Protein AF-A0A3A6N5J5-F1 (afdb_monomer_lite)

Radius of gyration: 12.64 Å; chains: 1; bounding box: 30×19×35 Å

Secondary structure (DSSP, 8-state):
--HHHHHHHHHHHHHHHHHHHHHHHGGGS-HHHHHHHHHHHHHHHHHHHHH---HHHHHHHHHHHHHHHHHTT-

Structure (mmCIF, N/CA/C/O backbone):
data_AF-A0A3A6N5J5-F1
#
_entry.id   AF-A0A3A6N5J5-F1
#
loop_
_atom_site.group_PDB
_atom_site.id
_atom_site.type_symbol
_atom_site.label_atom_id
_atom_site.label_alt_id
_atom_site.label_comp_id
_atom_site.label_asym_id
_atom_site.label_entity_id
_atom_site.label_seq_id
_atom_site.pdbx_PDB_ins_co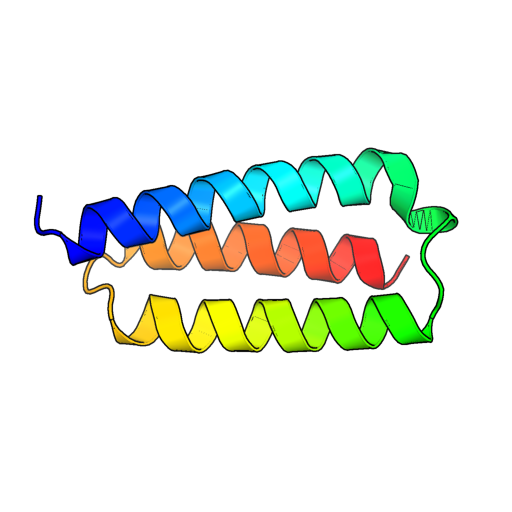de
_atom_site.Cartn_x
_atom_site.Cartn_y
_atom_site.Cartn_z
_atom_site.occupancy
_atom_site.B_iso_or_equiv
_atom_site.auth_seq_id
_atom_site.auth_comp_id
_atom_site.auth_asym_id
_atom_site.auth_atom_id
_atom_site.pdbx_PDB_model_num
ATOM 1 N N . MET A 1 1 ? 14.174 7.133 -19.730 1.00 58.75 1 MET A N 1
ATOM 2 C CA . MET A 1 1 ? 13.274 6.410 -18.822 1.00 58.75 1 MET A CA 1
ATOM 3 C C . MET A 1 1 ? 12.561 5.348 -19.620 1.00 58.75 1 MET A C 1
ATOM 5 O O . MET A 1 1 ? 12.081 5.654 -20.708 1.00 58.75 1 MET A O 1
ATOM 9 N N . SER A 1 2 ? 12.581 4.111 -19.139 1.00 71.12 2 SER A N 1
ATOM 10 C CA . SER A 1 2 ? 11.747 3.043 -19.697 1.00 71.12 2 SER A CA 1
ATOM 11 C C . SER A 1 2 ? 10.284 3.257 -19.281 1.00 71.12 2 SER A C 1
ATOM 13 O O . SER A 1 2 ? 10.027 3.899 -18.265 1.00 71.12 2 SER A O 1
ATOM 15 N N . ASN A 1 3 ? 9.321 2.711 -20.032 1.00 77.81 3 ASN A N 1
ATOM 16 C CA . ASN A 1 3 ? 7.899 2.784 -19.652 1.00 77.81 3 ASN A CA 1
ATOM 17 C C . ASN A 1 3 ? 7.648 2.198 -18.249 1.00 77.81 3 ASN A C 1
ATOM 19 O O . ASN A 1 3 ? 6.792 2.687 -17.526 1.00 77.81 3 ASN A O 1
ATOM 23 N N . ILE A 1 4 ? 8.452 1.210 -17.840 1.00 76.56 4 ILE A N 1
ATOM 24 C CA . ILE A 1 4 ? 8.384 0.585 -16.514 1.00 76.56 4 ILE A CA 1
ATOM 25 C C . ILE A 1 4 ? 8.746 1.586 -15.410 1.00 76.56 4 ILE A C 1
ATOM 27 O O . ILE A 1 4 ? 8.105 1.595 -14.368 1.00 76.56 4 ILE A O 1
ATOM 31 N N . GLU A 1 5 ? 9.739 2.450 -15.632 1.00 75.31 5 GLU A N 1
ATOM 32 C CA . GLU A 1 5 ? 10.123 3.474 -14.651 1.00 75.31 5 GLU A CA 1
ATOM 33 C C . GLU A 1 5 ? 9.037 4.547 -14.501 1.00 75.31 5 GLU A C 1
ATOM 35 O O . GLU A 1 5 ? 8.752 4.960 -13.383 1.00 75.31 5 GLU A O 1
ATOM 40 N N . GLN A 1 6 ? 8.385 4.949 -15.598 1.00 80.56 6 GLN A N 1
ATOM 41 C CA . GLN A 1 6 ? 7.253 5.884 -15.543 1.00 80.56 6 GLN A CA 1
ATOM 42 C C . GLN A 1 6 ? 6.041 5.279 -14.826 1.00 80.56 6 GLN A C 1
ATOM 44 O O . GLN A 1 6 ? 5.442 5.933 -13.975 1.00 80.56 6 GLN A O 1
ATOM 49 N N . ASP A 1 7 ? 5.704 4.021 -15.116 1.00 81.44 7 ASP A N 1
ATOM 50 C CA . ASP A 1 7 ? 4.629 3.317 -14.411 1.00 81.44 7 ASP A CA 1
ATOM 51 C C . ASP A 1 7 ? 4.960 3.151 -12.916 1.00 81.44 7 ASP A C 1
ATOM 53 O O . ASP A 1 7 ? 4.081 3.267 -12.061 1.00 81.44 7 ASP A O 1
ATOM 57 N N . PHE A 1 8 ? 6.237 2.945 -12.581 1.00 83.56 8 PHE A N 1
ATOM 58 C CA . PHE A 1 8 ? 6.700 2.853 -11.199 1.00 83.56 8 PHE A CA 1
ATOM 59 C C . PHE A 1 8 ? 6.597 4.191 -10.454 1.00 83.56 8 PHE A C 1
ATOM 61 O O . PHE A 1 8 ? 6.166 4.221 -9.301 1.00 83.56 8 PHE A O 1
ATOM 68 N N . GLU A 1 9 ? 6.934 5.307 -11.102 1.00 83.62 9 GLU A N 1
ATOM 69 C CA . GLU A 1 9 ? 6.739 6.651 -10.541 1.00 83.62 9 GLU A CA 1
ATOM 70 C C . GLU A 1 9 ? 5.255 6.926 -10.238 1.00 83.62 9 GLU A C 1
ATOM 72 O O . GLU A 1 9 ? 4.932 7.454 -9.176 1.00 83.62 9 GLU A O 1
ATOM 77 N N . VAL A 1 10 ? 4.331 6.464 -11.089 1.00 85.50 10 VAL A N 1
ATOM 78 C CA . VAL A 1 10 ? 2.885 6.553 -10.813 1.00 85.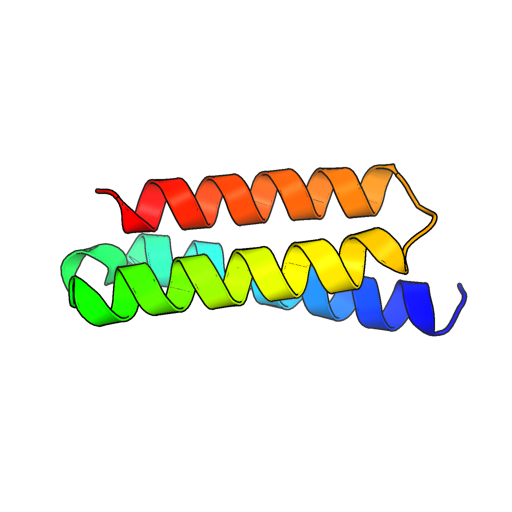50 10 VAL A CA 1
ATOM 79 C C . VAL A 1 10 ? 2.491 5.740 -9.573 1.00 85.50 10 VAL A C 1
ATOM 81 O O . VAL A 1 10 ? 1.646 6.176 -8.787 1.00 85.50 10 VAL A O 1
ATOM 84 N N . VAL A 1 11 ? 3.084 4.559 -9.367 1.00 83.88 11 VAL A N 1
ATOM 85 C CA . VAL A 1 11 ? 2.854 3.747 -8.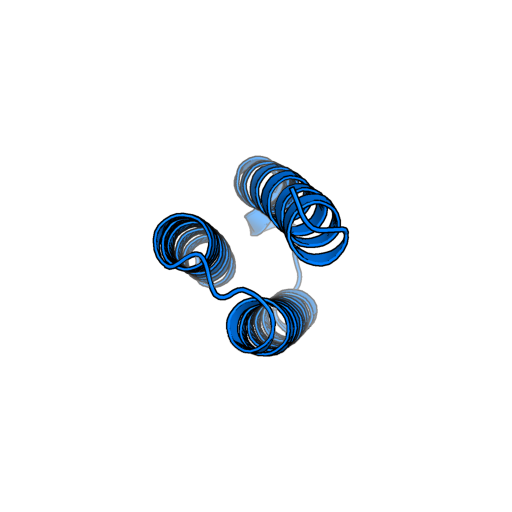158 1.00 83.88 11 VAL A CA 1
ATOM 86 C C . VAL A 1 11 ? 3.398 4.449 -6.910 1.00 83.88 11 VAL A C 1
ATOM 88 O O . VAL A 1 11 ? 2.734 4.438 -5.869 1.00 83.88 11 VAL A O 1
ATOM 91 N N . LEU A 1 12 ? 4.560 5.099 -7.009 1.00 85.12 12 LEU A N 1
ATOM 92 C CA . LEU A 1 12 ? 5.128 5.908 -5.928 1.00 85.12 12 LEU A CA 1
ATOM 93 C C . LEU A 1 12 ? 4.206 7.068 -5.545 1.00 85.12 12 LEU A C 1
ATOM 95 O O . LEU A 1 12 ? 3.895 7.228 -4.365 1.00 85.12 12 LEU A O 1
ATOM 99 N N . ASP A 1 13 ? 3.723 7.839 -6.518 1.00 88.31 13 ASP A N 1
ATOM 100 C CA . ASP A 1 13 ? 2.847 8.985 -6.254 1.00 88.31 13 ASP A CA 1
ATOM 101 C C . ASP A 1 13 ? 1.527 8.561 -5.602 1.00 88.31 13 ASP A C 1
ATOM 103 O O . ASP A 1 13 ? 1.103 9.154 -4.607 1.00 88.31 13 ASP A O 1
ATOM 107 N N . LYS A 1 14 ? 0.921 7.468 -6.077 1.00 86.06 14 LYS A N 1
ATOM 108 C CA . LYS A 1 14 ? -0.277 6.894 -5.445 1.00 86.06 14 LYS A CA 1
ATOM 109 C C . LYS A 1 14 ? -0.018 6.409 -4.021 1.00 86.06 14 LYS A C 1
ATOM 111 O O . LYS A 1 14 ? -0.883 6.543 -3.160 1.00 86.06 14 LYS A O 1
ATOM 116 N N . SER A 1 15 ? 1.163 5.852 -3.761 1.00 85.69 15 SER A N 1
ATOM 117 C CA . SER A 1 15 ? 1.540 5.398 -2.418 1.00 85.69 15 SER A CA 1
ATOM 118 C C . SER A 1 15 ? 1.707 6.584 -1.462 1.00 85.69 15 SER A C 1
ATOM 120 O O . SER A 1 15 ? 1.232 6.522 -0.332 1.00 85.69 15 SER A O 1
ATOM 122 N N . LYS A 1 16 ? 2.288 7.700 -1.925 1.00 87.62 16 LYS A N 1
ATOM 123 C CA . LYS A 1 16 ? 2.381 8.959 -1.159 1.00 87.62 16 LYS A CA 1
ATOM 124 C C . LYS A 1 16 ? 1.004 9.531 -0.828 1.00 87.62 16 LYS A C 1
ATOM 126 O O . LYS A 1 16 ? 0.766 9.956 0.301 1.00 87.62 16 LYS A O 1
ATOM 131 N N . GLU A 1 17 ? 0.091 9.528 -1.796 1.00 87.94 17 GLU A N 1
ATOM 132 C CA . GLU A 1 17 ? -1.291 9.961 -1.574 1.00 87.94 17 GLU A CA 1
ATOM 133 C C . GLU A 1 17 ? -1.992 9.073 -0.538 1.00 87.94 17 GLU A C 1
ATOM 135 O O . GLU A 1 17 ? -2.653 9.580 0.367 1.00 87.94 17 GLU A O 1
ATOM 140 N N . LEU A 1 18 ? -1.779 7.757 -0.606 1.00 84.56 18 LEU A N 1
ATOM 141 C CA . LEU A 1 18 ? -2.340 6.823 0.361 1.00 84.56 18 LEU A CA 1
ATOM 142 C C . LEU A 1 18 ? -1.806 7.056 1.779 1.00 84.56 18 LEU A C 1
ATOM 144 O O . LEU A 1 18 ? -2.605 7.052 2.711 1.00 84.56 18 LEU A O 1
ATOM 148 N N . VAL A 1 19 ? -0.500 7.295 1.960 1.00 85.69 19 VAL A N 1
ATOM 149 C CA . VAL A 1 19 ? 0.067 7.680 3.271 1.00 85.69 19 VAL A CA 1
ATOM 150 C C . VAL A 1 19 ? -0.681 8.885 3.833 1.00 85.69 19 VAL A C 1
ATOM 152 O O . VAL A 1 19 ? -1.113 8.854 4.984 1.00 85.69 19 VAL A O 1
ATOM 155 N N . LYS A 1 20 ? -0.897 9.917 3.011 1.00 86.00 20 LYS A N 1
ATOM 156 C CA . LYS A 1 20 ? -1.606 11.127 3.430 1.00 86.00 20 LYS A CA 1
ATOM 157 C C . LYS A 1 20 ? -3.040 10.820 3.874 1.00 86.00 20 LYS A C 1
ATOM 159 O O . LYS A 1 20 ? -3.418 11.197 4.979 1.00 86.00 20 LYS A O 1
ATOM 164 N N . VAL A 1 21 ? -3.804 10.086 3.066 1.00 85.25 21 VAL A N 1
ATOM 165 C CA . VAL A 1 21 ? -5.188 9.702 3.398 1.00 85.25 21 VAL A CA 1
ATOM 166 C C . VAL A 1 21 ? -5.240 8.874 4.684 1.00 85.25 21 VAL A C 1
ATOM 168 O O . VAL A 1 21 ? -6.045 9.151 5.568 1.00 85.25 21 VAL A O 1
ATOM 171 N N . LEU A 1 22 ? -4.351 7.888 4.833 1.00 83.94 22 LEU A N 1
ATOM 172 C CA . LEU A 1 22 ? -4.272 7.074 6.047 1.00 83.94 22 LEU A CA 1
ATOM 173 C C . LEU A 1 22 ? -3.895 7.915 7.272 1.00 83.94 22 LEU A C 1
ATOM 175 O O . LEU A 1 22 ? -4.424 7.683 8.354 1.00 83.94 22 LEU A O 1
ATOM 179 N N . SER A 1 23 ? -3.015 8.904 7.120 1.00 83.31 23 SER A N 1
ATOM 180 C CA . SER A 1 23 ? -2.626 9.788 8.222 1.00 83.31 23 SER A CA 1
ATOM 181 C C . SER A 1 23 ? -3.760 10.711 8.685 1.00 83.31 23 SER A C 1
ATOM 183 O O . SER A 1 23 ? -3.806 11.063 9.860 1.00 83.31 23 SER A O 1
ATOM 185 N N . GLU A 1 24 ? -4.682 11.071 7.787 1.00 83.88 24 GLU A N 1
ATOM 186 C CA . GLU A 1 24 ? -5.814 11.958 8.077 1.00 83.88 24 GLU A CA 1
ATOM 187 C C . GLU A 1 24 ? -7.031 11.190 8.636 1.00 83.88 24 GLU A C 1
ATOM 189 O O . GLU A 1 24 ? -7.697 11.703 9.531 1.00 83.88 24 GLU A O 1
ATOM 194 N N . ASP A 1 25 ? -7.282 9.953 8.176 1.00 77.06 25 ASP A N 1
ATOM 195 C CA . ASP A 1 25 ? -8.531 9.207 8.438 1.00 77.06 25 ASP A CA 1
ATOM 196 C C . ASP A 1 25 ? -8.342 7.776 9.008 1.00 77.06 25 ASP A C 1
ATOM 198 O O . ASP A 1 25 ? -9.287 6.981 9.030 1.00 77.06 25 ASP A O 1
ATOM 202 N N . SER A 1 26 ? -7.148 7.395 9.488 1.00 67.62 26 SER A N 1
ATOM 203 C CA . SER A 1 26 ? -6.862 6.012 9.948 1.00 67.62 26 SER A CA 1
ATOM 204 C C . SER A 1 26 ? -7.855 5.452 10.979 1.00 67.62 26 SER A C 1
ATOM 206 O O . SER A 1 26 ? -8.165 4.256 10.937 1.00 67.62 26 SER A O 1
ATOM 208 N N . GLU A 1 27 ? -8.396 6.280 11.878 1.00 71.44 27 GLU A N 1
ATOM 209 C CA . GLU A 1 27 ? -9.370 5.861 12.900 1.00 71.44 27 GLU A CA 1
ATOM 210 C C . GLU A 1 27 ? -10.734 5.443 12.317 1.00 71.44 27 GLU A C 1
ATOM 212 O O . GLU A 1 27 ? -11.455 4.664 12.941 1.00 71.44 27 GLU A O 1
ATOM 217 N N . ALA A 1 28 ? -11.082 5.897 11.107 1.00 78.69 28 ALA A N 1
ATOM 218 C CA . ALA A 1 28 ? -12.348 5.571 10.444 1.00 78.69 28 ALA A CA 1
ATOM 219 C C . ALA A 1 28 ? -12.321 4.224 9.693 1.00 78.69 28 ALA A C 1
ATOM 221 O O . ALA A 1 28 ? -13.365 3.723 9.268 1.00 78.69 28 ALA A O 1
ATOM 222 N N . ILE A 1 29 ? -11.140 3.621 9.520 1.00 81.12 29 ILE A N 1
ATOM 223 C CA . ILE A 1 29 ? -10.961 2.402 8.724 1.00 81.12 29 ILE A CA 1
ATOM 224 C C . ILE A 1 29 ? -11.214 1.170 9.593 1.00 81.12 29 ILE A C 1
ATOM 226 O O . ILE A 1 29 ? -10.545 0.956 10.606 1.00 81.12 29 ILE A O 1
ATOM 230 N N . SER A 1 30 ? -12.144 0.313 9.162 1.00 86.06 30 SER A N 1
ATOM 231 C CA . SER A 1 30 ? -12.466 -0.929 9.868 1.00 86.06 30 SER A CA 1
ATOM 232 C C . SER A 1 30 ? -11.262 -1.879 9.946 1.00 86.06 30 SER A C 1
ATOM 234 O O . SER A 1 30 ? -10.391 -1.889 9.076 1.00 86.06 30 SER A O 1
ATOM 236 N N . SER A 1 31 ? -11.217 -2.748 10.959 1.00 84.56 31 SER A N 1
ATOM 237 C CA . SER A 1 31 ? -10.132 -3.733 11.114 1.00 84.56 31 SER A CA 1
ATOM 238 C C . SER A 1 31 ? -9.992 -4.685 9.917 1.00 84.56 31 SER A C 1
ATOM 240 O O . SER A 1 31 ? -8.879 -5.090 9.576 1.00 84.56 31 SER A O 1
ATOM 242 N N . VAL A 1 32 ? -11.104 -5.011 9.250 1.00 87.81 32 VAL A N 1
ATOM 243 C CA . VAL A 1 32 ? -11.122 -5.841 8.036 1.00 87.81 32 VAL A CA 1
ATOM 244 C C . VAL A 1 32 ? -10.528 -5.078 6.854 1.00 87.81 32 VAL A C 1
ATOM 246 O O . VAL A 1 32 ? -9.675 -5.617 6.147 1.00 87.81 32 VAL A O 1
ATOM 249 N N . ASP A 1 33 ? -10.915 -3.815 6.675 1.00 87.19 33 ASP A N 1
ATOM 250 C CA . ASP A 1 33 ? -10.389 -2.976 5.596 1.00 87.19 33 ASP A CA 1
ATOM 251 C C . ASP A 1 33 ? -8.900 -2.683 5.792 1.00 87.19 33 ASP A C 1
ATOM 253 O O . ASP A 1 33 ? -8.136 -2.726 4.831 1.00 87.19 33 ASP A O 1
ATOM 257 N N . ARG A 1 34 ? -8.442 -2.508 7.039 1.00 85.12 34 ARG A N 1
ATOM 258 C CA . ARG A 1 34 ? -7.013 -2.369 7.361 1.00 85.12 34 ARG A CA 1
ATOM 259 C C . ARG A 1 34 ? -6.209 -3.597 6.939 1.00 85.12 34 ARG A C 1
ATOM 261 O O . ARG A 1 34 ? -5.157 -3.467 6.314 1.00 85.12 34 ARG A O 1
ATOM 268 N N . ALA A 1 35 ? -6.697 -4.799 7.254 1.00 83.50 35 ALA A N 1
ATOM 269 C CA . ALA A 1 35 ? -6.035 -6.043 6.862 1.00 83.50 35 ALA A CA 1
ATOM 270 C C . ALA A 1 35 ? -5.999 -6.213 5.335 1.00 83.50 35 ALA A C 1
ATOM 272 O O . ALA A 1 35 ? -4.970 -6.608 4.779 1.00 83.50 35 ALA A O 1
ATOM 273 N N . ARG A 1 36 ? -7.099 -5.864 4.658 1.00 86.81 36 ARG A N 1
ATOM 274 C CA . ARG A 1 36 ? -7.191 -5.879 3.197 1.00 86.81 36 ARG A CA 1
ATOM 275 C C . ARG A 1 36 ? -6.207 -4.900 2.556 1.00 86.81 36 ARG A C 1
ATOM 277 O O . ARG A 1 36 ? -5.431 -5.315 1.700 1.00 86.81 36 ARG A O 1
ATOM 284 N N . LEU A 1 37 ? -6.182 -3.648 3.010 1.00 86.31 37 LEU A N 1
ATOM 285 C CA . LEU A 1 37 ? -5.269 -2.615 2.517 1.00 86.31 37 LEU A CA 1
ATOM 286 C C . LEU A 1 37 ? -3.805 -3.026 2.695 1.00 86.31 37 LEU A C 1
ATOM 288 O O . LEU A 1 37 ? -3.015 -2.893 1.767 1.00 86.31 37 LEU A O 1
ATOM 292 N N . ARG A 1 38 ? -3.439 -3.613 3.843 1.00 86.69 38 ARG A N 1
ATOM 293 C CA . ARG A 1 38 ? -2.081 -4.146 4.058 1.00 86.69 38 ARG A CA 1
ATOM 294 C C . ARG A 1 38 ? -1.710 -5.244 3.066 1.00 86.69 38 ARG A C 1
ATOM 296 O O . ARG A 1 38 ? -0.573 -5.280 2.599 1.00 86.69 38 ARG A O 1
ATOM 303 N N . PHE A 1 39 ? -2.638 -6.152 2.768 1.00 85.62 39 PHE A N 1
ATOM 304 C CA . PHE A 1 39 ? -2.405 -7.205 1.783 1.00 85.62 39 PHE A CA 1
ATOM 305 C C . PHE A 1 39 ? -2.232 -6.625 0.374 1.00 85.62 39 PHE A C 1
ATOM 307 O O . PHE A 1 39 ? -1.267 -6.964 -0.311 1.00 85.62 39 PHE A O 1
ATOM 314 N N . GLU A 1 40 ? -3.131 -5.728 -0.036 1.00 86.50 40 GLU A N 1
ATOM 315 C CA . GLU A 1 40 ? -3.094 -5.077 -1.350 1.00 86.50 40 GLU A CA 1
ATOM 316 C C . GLU A 1 40 ? -1.803 -4.261 -1.537 1.00 86.50 40 GLU A C 1
ATOM 318 O O . GLU A 1 40 ? -1.157 -4.381 -2.578 1.00 86.50 40 GLU A O 1
ATOM 323 N N . LEU A 1 41 ? -1.360 -3.531 -0.507 1.00 85.81 41 LEU A N 1
ATOM 324 C CA . LEU A 1 41 ? -0.102 -2.779 -0.517 1.00 85.81 41 LEU A CA 1
ATOM 325 C C . LEU A 1 41 ? 1.116 -3.685 -0.707 1.00 85.81 41 LEU A C 1
ATOM 327 O O . LEU A 1 41 ? 1.922 -3.461 -1.609 1.00 85.81 41 LEU A O 1
ATOM 331 N N . ARG A 1 42 ? 1.239 -4.750 0.093 1.00 85.69 42 ARG A N 1
ATOM 332 C CA . ARG A 1 42 ? 2.348 -5.711 -0.034 1.00 85.69 42 ARG A CA 1
ATOM 333 C C . ARG A 1 42 ? 2.368 -6.406 -1.386 1.00 85.69 42 ARG A C 1
ATOM 335 O O . ARG A 1 42 ? 3.444 -6.636 -1.935 1.00 85.69 42 ARG A O 1
ATOM 342 N N . LEU A 1 43 ? 1.199 -6.741 -1.929 1.00 86.00 43 LEU A N 1
ATOM 343 C CA . LEU A 1 43 ? 1.099 -7.330 -3.259 1.00 86.00 43 LEU A CA 1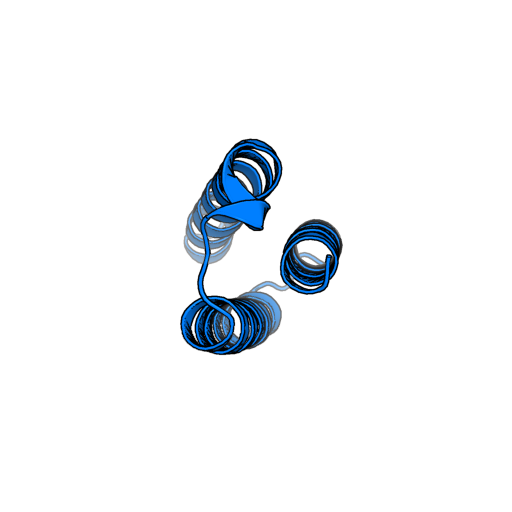
ATOM 344 C C . LEU A 1 43 ? 1.585 -6.345 -4.329 1.00 86.00 43 LEU A C 1
ATOM 346 O O . LEU A 1 43 ? 2.433 -6.709 -5.143 1.00 86.00 43 LEU A O 1
ATOM 350 N N . ALA A 1 44 ? 1.100 -5.101 -4.295 1.00 82.31 44 ALA A N 1
ATOM 351 C CA . ALA A 1 44 ? 1.508 -4.054 -5.226 1.00 82.31 44 ALA A CA 1
ATOM 352 C C . ALA A 1 44 ? 3.016 -3.769 -5.144 1.00 82.31 44 ALA A C 1
ATOM 354 O O . ALA A 1 44 ? 3.675 -3.682 -6.181 1.00 82.31 44 ALA A O 1
ATOM 355 N N . TYR A 1 45 ? 3.577 -3.707 -3.931 1.00 84.88 45 TYR A N 1
ATOM 356 C CA . TYR A 1 45 ? 5.014 -3.555 -3.711 1.00 84.88 45 TYR A CA 1
ATOM 357 C C . TYR A 1 45 ? 5.810 -4.702 -4.327 1.00 84.88 45 TYR A C 1
ATOM 359 O O . TYR A 1 45 ? 6.698 -4.454 -5.133 1.00 84.88 45 TYR A O 1
ATOM 367 N N . ASN A 1 46 ? 5.482 -5.953 -3.997 1.00 86.06 46 ASN A N 1
ATOM 368 C CA . ASN A 1 46 ? 6.242 -7.108 -4.478 1.00 86.06 46 ASN A CA 1
ATOM 369 C C . ASN A 1 46 ? 6.221 -7.213 -6.008 1.00 86.06 46 ASN A C 1
ATOM 371 O O . ASN A 1 46 ? 7.244 -7.517 -6.619 1.00 86.06 46 ASN A O 1
ATOM 375 N N . LEU A 1 47 ? 5.071 -6.926 -6.627 1.00 84.38 47 LEU A N 1
ATOM 376 C CA . LEU A 1 47 ? 4.950 -6.895 -8.083 1.00 84.38 47 LEU A CA 1
ATOM 377 C C . LEU A 1 47 ? 5.797 -5.767 -8.681 1.00 84.38 47 LEU A C 1
ATOM 379 O O . LEU A 1 47 ? 6.591 -6.021 -9.583 1.00 84.38 47 LEU A O 1
ATOM 383 N N . SER A 1 48 ? 5.693 -4.551 -8.145 1.00 82.69 48 SER A N 1
ATOM 384 C CA . SER A 1 48 ? 6.410 -3.384 -8.675 1.00 82.69 48 SER A CA 1
ATOM 385 C C . SER A 1 48 ? 7.925 -3.506 -8.474 1.00 82.69 48 SER A C 1
ATOM 387 O O . SER A 1 48 ? 8.697 -3.263 -9.398 1.00 82.69 48 SER A O 1
ATOM 389 N N . ALA A 1 49 ? 8.363 -3.945 -7.292 1.00 81.38 49 ALA A N 1
ATOM 390 C CA . ALA A 1 49 ? 9.769 -4.144 -6.945 1.00 81.38 49 ALA A CA 1
ATOM 391 C C . ALA A 1 49 ? 10.436 -5.229 -7.804 1.00 81.38 49 ALA A C 1
ATOM 393 O O . ALA A 1 49 ? 11.613 -5.110 -8.125 1.00 81.38 49 ALA A O 1
ATOM 394 N N . SER A 1 50 ? 9.691 -6.265 -8.214 1.00 84.19 50 SER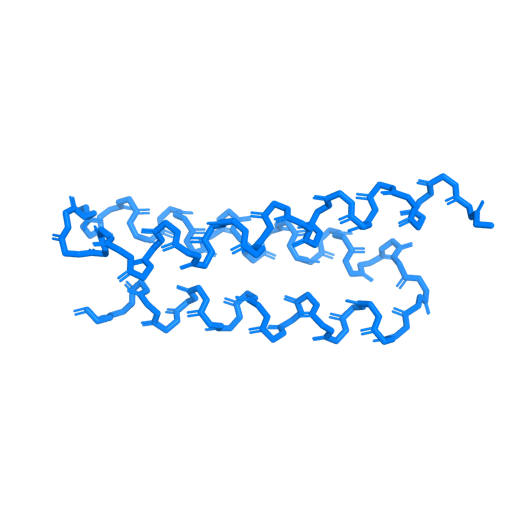 A N 1
ATOM 395 C CA . SER A 1 50 ? 10.211 -7.299 -9.122 1.00 84.19 50 SER A CA 1
ATOM 396 C C . SER A 1 50 ? 10.458 -6.807 -10.552 1.00 84.19 50 SER A C 1
ATOM 398 O O . SER A 1 50 ? 11.227 -7.428 -11.283 1.00 84.19 50 SER A O 1
ATOM 400 N N . LEU A 1 51 ? 9.816 -5.703 -10.948 1.00 83.44 51 LEU A N 1
ATOM 401 C CA . LEU A 1 51 ? 9.886 -5.136 -12.296 1.00 83.44 51 LEU A CA 1
ATOM 402 C C . LEU A 1 51 ? 10.834 -3.932 -12.386 1.00 83.44 51 LEU A C 1
ATOM 404 O O . LEU A 1 51 ? 11.292 -3.600 -13.475 1.00 83.44 51 LEU A O 1
ATOM 408 N N . CYS A 1 52 ? 11.132 -3.275 -11.262 1.00 81.88 52 CYS A N 1
ATOM 409 C CA . CYS A 1 52 ? 11.965 -2.080 -11.217 1.00 81.88 52 CYS A CA 1
ATOM 410 C C . CYS A 1 52 ? 13.419 -2.415 -10.860 1.00 81.88 52 CYS A C 1
ATOM 412 O O . CYS A 1 52 ? 13.733 -2.782 -9.728 1.00 81.88 52 CYS A O 1
ATOM 414 N N . GLU A 1 53 ? 14.330 -2.226 -11.815 1.00 85.06 53 GLU A N 1
ATOM 415 C CA . GLU A 1 53 ? 15.777 -2.399 -11.600 1.00 85.06 53 GLU A CA 1
ATOM 416 C C . GLU A 1 53 ? 16.403 -1.231 -10.810 1.00 85.06 53 GLU A C 1
ATOM 418 O O . GLU A 1 53 ? 17.534 -1.321 -10.324 1.00 85.06 53 GLU A O 1
ATOM 423 N N . ASN A 1 54 ? 15.673 -0.123 -10.650 1.00 86.38 54 ASN A N 1
ATOM 424 C CA . ASN A 1 54 ? 16.143 1.052 -9.933 1.00 86.38 54 ASN A CA 1
ATOM 425 C C . ASN A 1 54 ? 15.990 0.869 -8.416 1.00 86.38 54 ASN A C 1
ATOM 427 O O . ASN A 1 54 ? 14.940 1.142 -7.832 1.00 86.38 54 ASN A O 1
ATOM 431 N N . MET A 1 55 ? 17.084 0.466 -7.765 1.00 85.56 55 MET A N 1
ATOM 432 C CA . MET A 1 55 ? 17.122 0.229 -6.317 1.00 85.56 55 MET A CA 1
ATOM 433 C C . MET A 1 55 ? 16.665 1.426 -5.477 1.00 85.56 55 MET A C 1
ATOM 435 O O . MET A 1 55 ? 16.044 1.222 -4.438 1.00 85.56 55 MET A O 1
ATOM 439 N N . ARG A 1 56 ? 16.932 2.666 -5.912 1.00 88.00 56 ARG A N 1
ATOM 440 C CA . ARG A 1 56 ? 16.520 3.862 -5.163 1.00 88.00 56 ARG A CA 1
ATOM 441 C C . ARG A 1 56 ? 14.998 3.999 -5.141 1.00 88.00 56 ARG A C 1
ATOM 443 O O . ARG A 1 56 ? 14.436 4.257 -4.083 1.00 88.00 56 ARG A O 1
ATOM 450 N N . LEU A 1 57 ? 14.345 3.826 -6.290 1.00 85.19 57 LEU A N 1
ATOM 451 C CA . LEU A 1 57 ? 12.885 3.910 -6.390 1.00 85.19 57 LEU A CA 1
ATOM 452 C C . LEU A 1 57 ? 12.218 2.766 -5.617 1.00 85.19 57 LEU A C 1
ATOM 454 O O . LEU A 1 57 ? 11.254 2.989 -4.890 1.00 85.19 57 LEU A O 1
ATOM 458 N N . THR A 1 58 ? 12.771 1.555 -5.712 1.00 87.62 58 THR A N 1
ATOM 459 C CA . THR A 1 58 ? 12.292 0.398 -4.945 1.00 87.62 58 THR A CA 1
ATOM 460 C C . THR A 1 58 ? 12.408 0.620 -3.438 1.00 87.62 58 THR A C 1
ATOM 462 O O . THR A 1 58 ? 11.478 0.297 -2.703 1.00 87.62 58 THR A O 1
ATOM 465 N N . GLN A 1 59 ? 13.503 1.229 -2.978 1.00 89.31 59 GLN A N 1
ATOM 466 C CA . GLN A 1 59 ? 13.691 1.569 -1.570 1.00 89.31 59 GLN A CA 1
ATOM 467 C C . GLN A 1 59 ? 12.717 2.661 -1.100 1.00 89.31 59 GLN A C 1
ATOM 469 O O . GLN A 1 59 ? 12.104 2.506 -0.048 1.00 89.31 59 GLN A O 1
ATOM 474 N N . GLU A 1 60 ? 12.499 3.710 -1.899 1.00 90.06 60 GLU A N 1
ATOM 475 C CA . GLU A 1 60 ? 11.504 4.754 -1.599 1.00 90.06 60 GLU A CA 1
ATOM 476 C C . GLU A 1 60 ? 10.089 4.162 -1.485 1.00 90.06 60 GLU A C 1
ATOM 478 O O . GLU A 1 60 ? 9.349 4.468 -0.550 1.00 90.06 60 GLU A O 1
ATOM 483 N N . LEU A 1 61 ? 9.723 3.244 -2.386 1.00 87.38 61 LEU A N 1
ATOM 484 C CA . LEU A 1 61 ? 8.434 2.557 -2.319 1.00 87.38 61 LEU A CA 1
ATOM 485 C C . LEU A 1 61 ? 8.328 1.680 -1.063 1.00 87.38 61 LEU A C 1
ATOM 487 O O . LEU A 1 61 ? 7.274 1.632 -0.432 1.00 87.38 61 LEU A O 1
ATOM 491 N N . GLN A 1 62 ? 9.412 1.003 -0.678 1.00 89.94 62 GLN A N 1
ATOM 492 C CA . GLN A 1 62 ? 9.447 0.179 0.530 1.00 89.94 62 GLN A CA 1
ATOM 493 C C . GLN A 1 62 ? 9.214 1.009 1.800 1.00 89.94 62 GLN A C 1
ATOM 495 O O . GLN A 1 62 ? 8.490 0.570 2.699 1.00 89.94 62 GLN A O 1
ATOM 500 N N . GLU A 1 63 ? 9.810 2.199 1.878 1.00 91.19 63 GLU A N 1
ATOM 501 C CA . GLU A 1 63 ? 9.632 3.128 2.997 1.00 91.19 63 GLU A CA 1
ATOM 502 C C . GLU A 1 63 ? 8.171 3.586 3.101 1.00 91.19 63 GLU A C 1
ATOM 504 O O . GLU A 1 63 ? 7.569 3.449 4.167 1.00 91.19 63 GLU A O 1
ATOM 509 N N . LEU A 1 64 ? 7.559 3.994 1.983 1.00 89.06 64 LEU A N 1
ATOM 510 C CA . LEU A 1 64 ? 6.150 4.409 1.933 1.00 89.06 64 LEU A CA 1
ATOM 511 C C . LEU A 1 64 ? 5.186 3.286 2.337 1.00 89.06 64 LEU A C 1
ATOM 513 O O . LEU A 1 64 ? 4.257 3.504 3.111 1.00 89.06 64 LEU A O 1
ATOM 517 N N . ILE A 1 65 ? 5.417 2.063 1.850 1.00 88.06 65 ILE A N 1
ATOM 518 C CA . ILE A 1 65 ? 4.603 0.893 2.215 1.00 88.06 65 ILE A CA 1
ATOM 519 C C . ILE A 1 65 ? 4.713 0.617 3.717 1.00 88.06 65 ILE A C 1
ATOM 521 O O . ILE A 1 65 ? 3.707 0.347 4.373 1.00 88.06 65 ILE A O 1
ATOM 525 N N . THR A 1 66 ? 5.922 0.709 4.274 1.00 89.31 66 THR A N 1
ATOM 526 C CA . THR A 1 66 ? 6.154 0.514 5.712 1.00 89.31 66 THR A CA 1
ATOM 527 C C . THR A 1 66 ? 5.413 1.570 6.532 1.00 89.31 66 THR A C 1
ATOM 529 O O . THR A 1 66 ? 4.794 1.239 7.542 1.00 89.31 66 THR A O 1
ATOM 532 N N . GLU A 1 67 ? 5.417 2.823 6.082 1.00 89.44 67 GLU A N 1
ATOM 533 C CA . GLU A 1 67 ? 4.681 3.914 6.720 1.00 89.44 67 GLU A CA 1
ATOM 534 C C . GLU A 1 67 ? 3.163 3.680 6.688 1.00 89.44 67 GLU A C 1
ATOM 536 O O . GLU A 1 67 ? 2.521 3.693 7.741 1.00 89.44 67 GLU A O 1
ATOM 541 N N . CYS A 1 68 ? 2.593 3.345 5.522 1.00 87.19 68 CYS A N 1
ATOM 542 C CA . CYS A 1 68 ? 1.183 2.953 5.410 1.00 87.19 68 CYS A CA 1
ATOM 543 C C . CYS A 1 68 ? 0.835 1.809 6.371 1.00 87.19 68 CYS A C 1
ATOM 545 O O . CYS A 1 68 ? -0.212 1.807 7.016 1.00 87.19 68 CYS A O 1
ATOM 547 N N . GLU A 1 69 ? 1.705 0.809 6.481 1.00 86.44 69 GLU A N 1
ATOM 548 C CA . GLU A 1 69 ? 1.468 -0.340 7.343 1.00 86.44 69 GLU A CA 1
ATOM 549 C C . GLU A 1 69 ? 1.502 -0.023 8.829 1.00 86.44 69 GLU A C 1
ATOM 551 O O . GLU A 1 69 ? 0.829 -0.732 9.580 1.00 86.44 69 GLU A O 1
ATOM 556 N N . LEU A 1 70 ? 2.290 0.965 9.253 1.00 88.00 70 LEU A N 1
ATOM 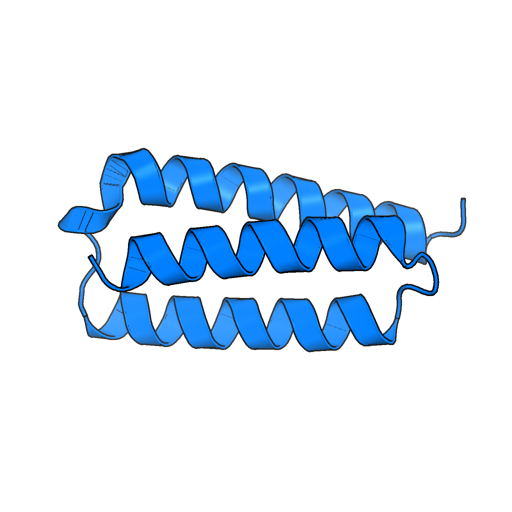557 C CA . LEU A 1 70 ? 2.310 1.444 10.632 1.00 88.00 70 LEU A CA 1
ATOM 558 C C . LEU A 1 70 ? 1.005 2.178 10.956 1.00 88.00 70 LEU A C 1
ATOM 560 O O . LEU A 1 70 ? 0.382 1.871 11.971 1.00 88.00 70 LEU A O 1
ATOM 564 N N . LEU A 1 71 ? 0.544 3.043 10.047 1.00 85.62 71 LEU A N 1
ATOM 565 C CA . LEU A 1 71 ? -0.724 3.777 10.172 1.00 85.62 71 LEU A CA 1
ATOM 566 C C . LEU A 1 71 ? -1.955 2.856 10.206 1.00 85.62 71 LEU A C 1
ATOM 568 O O . LEU A 1 71 ? -2.981 3.188 10.789 1.00 85.62 71 LEU A O 1
ATOM 572 N N . LEU A 1 72 ? -1.866 1.672 9.597 1.00 82.88 72 LEU A N 1
ATOM 573 C CA . LEU A 1 72 ? -2.944 0.677 9.603 1.00 82.88 72 LEU A CA 1
ATOM 574 C C . LEU A 1 72 ? -2.957 -0.215 10.860 1.00 82.88 72 LEU A C 1
ATOM 576 O O . LEU A 1 72 ? -3.887 -1.007 11.025 1.00 82.88 72 LEU A O 1
ATOM 580 N N . VAL A 1 73 ? -1.939 -0.140 11.727 1.00 78.75 73 VAL A N 1
ATOM 581 C CA . VAL A 1 73 ? -1.885 -0.885 13.007 1.00 78.75 73 VAL A CA 1
ATOM 582 C C . VAL A 1 73 ? -2.379 -0.058 14.180 1.00 78.75 73 VAL A C 1
ATOM 584 O O . VAL A 1 73 ? -2.934 -0.648 15.106 1.00 78.75 73 VAL A O 1
ATOM 587 N N . SER A 1 74 ? -2.160 1.258 14.144 1.00 60.72 74 SER A N 1
ATOM 588 C CA . SER A 1 74 ? -2.618 2.215 15.159 1.00 60.72 74 SER A CA 1
ATOM 589 C C . SER A 1 74 ? -4.135 2.285 15.238 1.00 60.72 74 SER A C 1
ATOM 591 O O . SER A 1 74 ? -4.661 2.173 16.359 1.00 60.72 74 SER A O 1
#

pLDDT: mean 83.7, std 5.88, range [58.75, 91.19]

Foldseek 3Di:
DDPLVVVLVVVLVVLVVLLVVLVVCVVVADLVNLVVVLVVLVVSLVVSLVSDPPPVSNVSSVVSSVSSNVSSVD

Sequence (74 aa):
MSNIEQDFEVVLDKSKELVKVLSEDSEAISSVDRARLRFELRLAYNLSASLCENMRLTQELQELITECELLLVS